Protein AF-A0A329SRP0-F1 (afdb_monomer_lite)

Organism: NCBI:txid29920

Secondary structure (DSSP, 8-state):
-HHHHTTPPSEEEEEEEEETTEEEEEEEEE--TTS--EEEEEE-TTSSS-EEEEEGGGGTT--EEEEEEEEPPPPP----PPPP-----------

pLDDT: mean 79.79, std 12.85, range [40.34, 93.19]

Foldseek 3Di:
DVVVVVPDDFAKKWWWFDDDPDIDIWIWGDPDDPDFIWTWHDAAPPDVVRTDIHGPCVVVVGPGTDDIGGDDDPDPDDPDDPDPDDDDPDPDDDD

Radius of gyration: 24.95 Å; chains: 1; bounding box: 60×29×82 Å

Sequence (95 aa):
MQKAIRGLPPGYYIVHAAEDVTEHCFTMINRGPSKPVMICDGWHERDDPPVILEPQTILGWLTKVYALYRVMLPLPKRPRRPKRKRSKKTKLSRN

Structure (mmCIF, N/CA/C/O backbone):
data_AF-A0A329SRP0-F1
#
_entry.id   AF-A0A329SRP0-F1
#
loop_
_atom_site.group_PDB
_atom_site.id
_atom_site.type_symbol
_atom_site.label_atom_id
_atom_site.label_alt_id
_atom_site.label_comp_id
_atom_site.label_asym_id
_atom_site.label_entity_id
_atom_site.label_seq_id
_atom_site.pdbx_PDB_ins_code
_atom_site.Cartn_x
_atom_site.Cartn_y
_atom_site.Cartn_z
_atom_site.occupancy
_atom_site.B_iso_or_equiv
_atom_site.auth_seq_id
_atom_site.auth_comp_id
_atom_site.auth_asym_id
_atom_site.auth_atom_id
_atom_site.pdbx_PDB_model_num
ATOM 1 N N . MET A 1 1 ? -2.965 4.437 -10.389 1.00 66.56 1 MET A N 1
ATOM 2 C CA . MET A 1 1 ? -2.965 4.412 -8.905 1.00 66.56 1 MET A CA 1
ATOM 3 C C . MET A 1 1 ? -3.778 5.526 -8.210 1.00 66.56 1 MET A C 1
ATOM 5 O O . MET A 1 1 ? -4.729 5.203 -7.510 1.00 66.56 1 MET A O 1
ATOM 9 N N . GLN A 1 2 ? -3.477 6.825 -8.388 1.00 64.62 2 GLN A N 1
ATOM 10 C CA . GLN A 1 2 ? -4.085 7.918 -7.586 1.00 64.62 2 GLN A CA 1
ATOM 11 C C . GLN A 1 2 ? -5.624 7.946 -7.544 1.00 64.62 2 GLN A C 1
ATOM 13 O O . GLN A 1 2 ? -6.198 8.236 -6.497 1.00 64.62 2 GLN A O 1
ATOM 18 N N . LYS A 1 3 ? -6.307 7.628 -8.653 1.00 67.69 3 LYS A N 1
ATOM 19 C CA . LYS A 1 3 ? -7.781 7.567 -8.693 1.00 67.69 3 LYS A CA 1
ATOM 20 C C . LYS A 1 3 ? -8.361 6.504 -7.752 1.00 67.69 3 LYS A C 1
ATOM 22 O O . LYS A 1 3 ? -9.387 6.766 -7.147 1.00 67.69 3 LYS A O 1
ATOM 27 N N . ALA A 1 4 ? -7.696 5.356 -7.595 1.00 69.88 4 ALA A N 1
ATOM 28 C CA . ALA A 1 4 ? -8.139 4.286 -6.695 1.00 69.88 4 ALA A CA 1
ATOM 29 C C . ALA A 1 4 ? -7.953 4.652 -5.211 1.00 69.88 4 ALA A C 1
ATOM 31 O O . ALA A 1 4 ? -8.650 4.129 -4.350 1.00 69.88 4 ALA A O 1
ATOM 32 N N . ILE A 1 5 ? -7.020 5.563 -4.913 1.00 72.69 5 ILE A N 1
ATOM 33 C CA . ILE A 1 5 ? -6.747 6.030 -3.549 1.00 72.69 5 ILE A CA 1
ATOM 34 C C . ILE A 1 5 ? -7.685 7.184 -3.159 1.00 72.69 5 ILE A C 1
ATOM 36 O O . ILE A 1 5 ? -8.089 7.301 -1.999 1.00 72.69 5 ILE A O 1
ATOM 40 N N . ARG A 1 6 ? -8.054 8.040 -4.125 1.00 71.25 6 ARG A N 1
ATOM 41 C CA . ARG A 1 6 ? -9.004 9.146 -3.935 1.00 71.25 6 ARG A CA 1
ATOM 42 C C . ARG A 1 6 ? -10.387 8.583 -3.595 1.00 71.25 6 ARG A C 1
ATOM 44 O O . ARG A 1 6 ? -11.102 8.114 -4.468 1.00 71.25 6 ARG A O 1
ATOM 51 N N . GLY A 1 7 ? -10.754 8.648 -2.318 1.00 78.94 7 GLY A N 1
ATOM 52 C CA . GLY A 1 7 ? -12.039 8.160 -1.802 1.00 78.94 7 GLY A CA 1
ATOM 53 C C . GLY A 1 7 ? -11.915 7.058 -0.751 1.00 78.94 7 GLY A C 1
ATOM 54 O O . GLY A 1 7 ? -12.900 6.747 -0.086 1.00 78.94 7 GLY A O 1
ATOM 55 N N . LEU A 1 8 ? -10.716 6.504 -0.536 1.00 86.81 8 LEU A N 1
ATOM 56 C CA . LEU A 1 8 ? -10.493 5.584 0.576 1.00 86.81 8 LEU A CA 1
ATOM 57 C C . LEU A 1 8 ? -10.630 6.323 1.917 1.00 86.81 8 LEU A C 1
ATOM 59 O O . LEU A 1 8 ? -10.128 7.446 2.054 1.00 86.81 8 LEU A O 1
ATOM 63 N N . PRO A 1 9 ? -11.248 5.703 2.940 1.00 89.81 9 PRO A N 1
ATOM 64 C CA . PRO A 1 9 ? -11.243 6.273 4.275 1.00 89.81 9 PRO A CA 1
ATOM 65 C C . PRO A 1 9 ? -9.809 6.318 4.831 1.00 89.81 9 PRO A C 1
ATOM 67 O O . PRO A 1 9 ? -8.969 5.493 4.450 1.00 89.81 9 PRO A O 1
ATOM 70 N N . PRO A 1 10 ? -9.511 7.229 5.771 1.00 91.06 10 PRO A N 1
ATOM 71 C CA . PRO A 1 10 ? -8.228 7.225 6.457 1.00 91.06 10 PRO A CA 1
ATOM 72 C C . PRO A 1 10 ? -7.929 5.867 7.111 1.00 91.06 10 PRO A C 1
ATOM 74 O O . PRO A 1 10 ? -8.821 5.196 7.654 1.00 91.06 10 PRO A O 1
ATOM 77 N N . GLY A 1 11 ? -6.667 5.452 7.053 1.00 91.75 11 GLY A N 1
ATOM 78 C CA . GLY A 1 11 ? -6.209 4.189 7.617 1.00 91.75 11 GLY A CA 1
ATOM 79 C C . GLY A 1 11 ? -4.969 3.620 6.939 1.00 91.75 11 GLY A C 1
ATOM 80 O O . GLY A 1 11 ? -4.352 4.256 6.083 1.00 91.75 11 GLY A O 1
ATOM 81 N N . TYR A 1 12 ? -4.644 2.398 7.346 1.00 91.62 12 TYR A N 1
ATOM 82 C CA . TYR A 1 12 ? -3.529 1.607 6.841 1.00 91.62 12 TYR A CA 1
ATOM 83 C C . TYR A 1 12 ? -4.046 0.573 5.848 1.00 91.62 12 TYR A C 1
ATOM 85 O O . TYR A 1 12 ? -5.104 -0.027 6.063 1.00 91.62 12 TYR A O 1
ATOM 93 N N . TYR A 1 13 ? -3.303 0.373 4.770 1.00 92.81 13 TYR A N 1
ATOM 94 C CA . TYR A 1 13 ? -3.672 -0.517 3.683 1.00 92.81 13 TYR A CA 1
ATOM 95 C C . TYR A 1 13 ? -2.479 -1.365 3.267 1.00 92.81 13 TYR A C 1
ATOM 97 O O . TYR A 1 13 ? -1.368 -0.852 3.193 1.00 92.81 13 TYR A O 1
ATOM 105 N N . ILE A 1 14 ? -2.725 -2.631 2.945 1.00 93.19 14 ILE A N 1
ATOM 106 C CA . ILE A 1 14 ? -1.796 -3.452 2.169 1.00 93.19 14 ILE A CA 1
ATOM 107 C C . ILE A 1 14 ? -2.236 -3.334 0.714 1.00 93.19 14 ILE A C 1
ATOM 109 O O . ILE A 1 14 ? -3.400 -3.598 0.390 1.00 93.19 14 ILE A O 1
ATOM 113 N N . VAL A 1 15 ? -1.326 -2.884 -0.140 1.00 92.25 15 VAL A N 1
ATOM 114 C CA . VAL A 1 15 ? -1.574 -2.676 -1.565 1.00 92.25 15 VAL A CA 1
ATOM 115 C C . VAL A 1 15 ? -0.881 -3.781 -2.337 1.00 92.25 15 VAL A C 1
ATOM 117 O O . VAL A 1 15 ? 0.313 -3.981 -2.156 1.00 92.25 15 VAL A O 1
ATOM 120 N N . HIS A 1 16 ? -1.625 -4.460 -3.205 1.00 92.50 16 HIS A N 1
ATOM 121 C CA . HIS A 1 16 ? -1.062 -5.339 -4.221 1.00 92.50 16 HIS A CA 1
ATOM 122 C C . HIS A 1 16 ? -1.203 -4.658 -5.583 1.00 92.50 16 HIS A C 1
ATOM 124 O O . HIS A 1 16 ? -2.319 -4.361 -6.030 1.00 92.50 16 HIS A O 1
ATOM 130 N N . ALA A 1 17 ? -0.073 -4.384 -6.223 1.00 91.06 17 ALA A N 1
ATOM 131 C CA . ALA A 1 17 ? 0.008 -3.706 -7.505 1.00 91.06 17 ALA A CA 1
ATOM 132 C C . ALA A 1 17 ? 1.014 -4.415 -8.415 1.00 91.06 17 ALA A C 1
ATOM 134 O O . ALA A 1 17 ? 1.893 -5.118 -7.933 1.00 91.06 17 ALA A O 1
ATOM 135 N N . ALA A 1 18 ? 0.889 -4.226 -9.724 1.00 86.31 18 ALA A N 1
ATOM 136 C CA . ALA A 1 18 ? 1.910 -4.681 -10.659 1.00 86.31 18 ALA A CA 1
ATOM 137 C C . ALA A 1 18 ? 1.974 -3.774 -11.884 1.00 86.31 18 ALA A C 1
ATOM 139 O O . ALA A 1 18 ? 1.019 -3.059 -12.214 1.00 86.31 18 ALA A O 1
ATOM 140 N N . GLU A 1 19 ? 3.090 -3.882 -12.585 1.00 86.25 19 GLU A N 1
ATOM 141 C CA . GLU A 1 19 ? 3.259 -3.409 -13.949 1.00 86.25 19 GLU A CA 1
ATOM 142 C C . GLU A 1 19 ? 3.929 -4.522 -14.762 1.00 86.25 19 GLU A C 1
ATOM 144 O O . GLU A 1 19 ? 4.90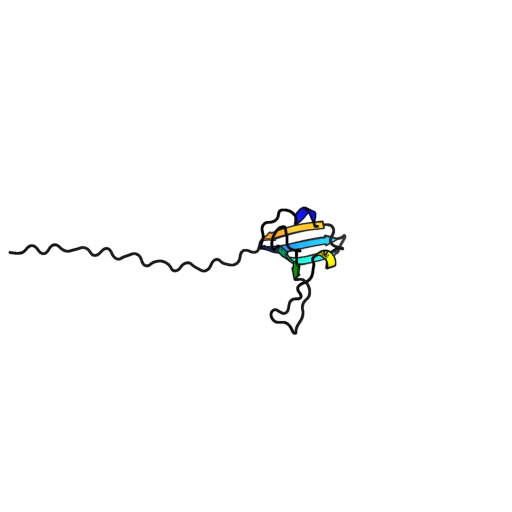6 -5.122 -14.318 1.00 86.25 19 GLU A O 1
ATOM 149 N N . ASP A 1 20 ? 3.352 -4.843 -15.922 1.00 84.38 20 ASP A N 1
ATOM 150 C CA . ASP A 1 20 ? 3.746 -5.969 -16.774 1.00 84.38 20 ASP A CA 1
ATOM 151 C C . ASP A 1 20 ? 3.905 -7.300 -16.016 1.00 84.38 20 ASP A C 1
ATOM 153 O O . ASP A 1 20 ? 2.904 -7.887 -15.603 1.00 84.38 20 ASP A O 1
ATOM 157 N N . VAL A 1 21 ? 5.143 -7.781 -15.852 1.00 82.94 21 VAL A N 1
ATOM 158 C CA . VAL A 1 21 ? 5.493 -9.044 -15.174 1.00 82.94 21 VAL A CA 1
ATOM 159 C C . VAL A 1 21 ? 6.008 -8.844 -13.743 1.00 82.94 21 VAL A C 1
ATOM 161 O O . VAL A 1 21 ? 6.409 -9.812 -13.100 1.00 82.94 21 VAL A O 1
ATOM 164 N N . THR A 1 22 ? 6.009 -7.608 -13.238 1.00 86.06 22 THR A N 1
ATOM 165 C CA . THR A 1 22 ? 6.564 -7.260 -11.924 1.00 86.06 22 THR A CA 1
ATOM 166 C C . THR A 1 22 ? 5.447 -6.953 -10.937 1.00 86.06 22 THR A C 1
ATOM 168 O O . THR A 1 22 ? 4.862 -5.868 -10.968 1.00 86.06 22 THR A O 1
ATOM 171 N N . GLU A 1 23 ? 5.172 -7.899 -10.040 1.00 89.44 23 GLU A N 1
ATOM 172 C CA . GLU A 1 23 ? 4.274 -7.714 -8.897 1.00 89.44 23 GLU A CA 1
ATOM 173 C C . GLU A 1 23 ? 5.002 -7.062 -7.720 1.00 89.44 23 GLU A C 1
ATOM 175 O O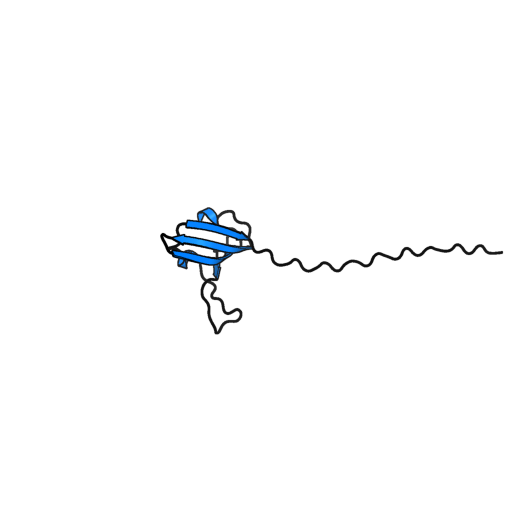 . GLU A 1 23 ? 6.174 -7.334 -7.461 1.00 89.44 23 GLU A O 1
ATOM 180 N N . HIS A 1 24 ? 4.288 -6.207 -6.989 1.00 90.62 24 HIS A N 1
ATOM 181 C CA . HIS A 1 24 ? 4.812 -5.523 -5.817 1.00 90.62 24 HIS A CA 1
ATOM 182 C C . HIS A 1 24 ? 3.745 -5.337 -4.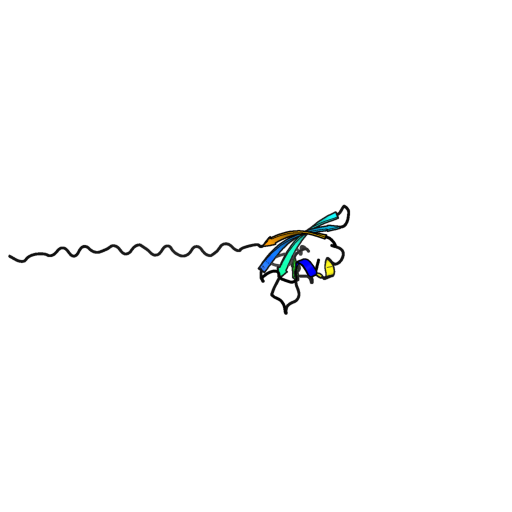740 1.00 90.62 24 HIS A C 1
ATOM 184 O O . HIS A 1 24 ? 2.592 -4.983 -5.019 1.00 90.62 24 HIS A O 1
ATOM 190 N N . CYS A 1 25 ? 4.138 -5.563 -3.489 1.00 90.81 25 CYS A N 1
ATOM 191 C CA . CYS A 1 25 ? 3.273 -5.410 -2.326 1.00 90.81 25 CYS A CA 1
ATOM 192 C C . CYS A 1 25 ? 3.915 -4.478 -1.307 1.00 90.81 25 CYS A C 1
ATOM 194 O O . CYS A 1 25 ? 5.030 -4.721 -0.865 1.00 90.81 25 CYS A O 1
ATOM 196 N N . PHE A 1 26 ? 3.177 -3.457 -0.882 1.00 90.69 26 PHE A N 1
ATOM 197 C CA . PHE A 1 26 ? 3.668 -2.461 0.070 1.00 90.69 26 PHE A CA 1
ATOM 198 C C . PHE A 1 26 ? 2.546 -1.974 0.982 1.00 90.69 26 PHE A C 1
ATOM 200 O O . PHE A 1 26 ? 1.351 -2.148 0.711 1.00 90.69 26 PHE A O 1
ATOM 207 N N . THR A 1 27 ? 2.935 -1.337 2.084 1.00 92.12 27 THR A N 1
ATOM 208 C CA . THR A 1 27 ? 1.981 -0.726 3.008 1.00 92.12 27 THR A CA 1
ATOM 209 C C . THR A 1 27 ? 1.740 0.728 2.620 1.00 92.12 27 THR A C 1
ATOM 211 O O . THR A 1 27 ? 2.668 1.476 2.335 1.00 92.12 27 THR A O 1
ATOM 214 N N . MET A 1 28 ? 0.483 1.157 2.629 1.00 92.06 28 MET A N 1
ATOM 215 C CA . MET A 1 28 ? 0.064 2.522 2.331 1.00 92.06 28 MET A CA 1
ATOM 216 C C . MET A 1 28 ? -0.682 3.122 3.523 1.00 92.06 28 MET A C 1
ATOM 218 O O . MET A 1 28 ? -1.565 2.498 4.113 1.00 92.06 28 MET A O 1
ATOM 222 N N . ILE A 1 29 ? -0.368 4.374 3.840 1.00 91.88 29 ILE A N 1
ATOM 223 C CA . ILE A 1 29 ? -0.989 5.157 4.903 1.00 91.88 29 ILE A CA 1
ATOM 22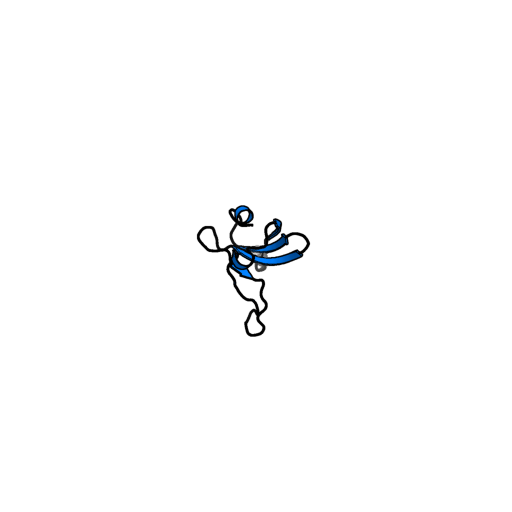4 C C . ILE A 1 29 ? -1.771 6.308 4.275 1.00 91.88 29 ILE A C 1
ATOM 226 O O . ILE A 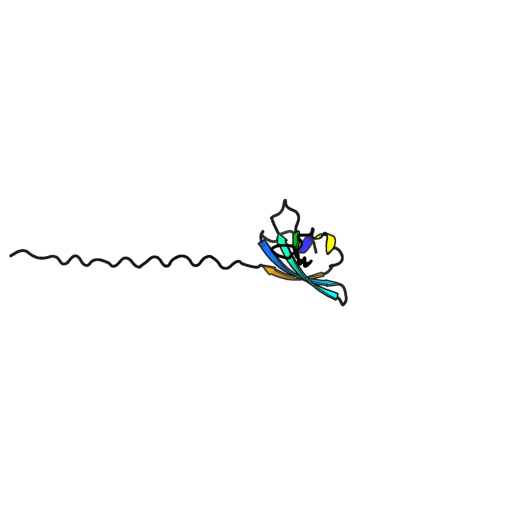1 29 ? -1.205 7.272 3.754 1.00 91.88 29 ILE A O 1
ATOM 230 N N . ASN A 1 30 ? -3.095 6.233 4.381 1.00 90.94 30 ASN A N 1
ATOM 231 C CA . ASN A 1 30 ? -3.989 7.322 4.015 1.00 90.94 30 ASN A CA 1
ATOM 232 C C . ASN A 1 30 ? -4.349 8.130 5.268 1.00 90.94 30 ASN A C 1
ATOM 234 O O . ASN A 1 30 ? -5.051 7.645 6.156 1.00 90.94 30 ASN A O 1
ATOM 238 N N . ARG A 1 31 ? -3.886 9.381 5.333 1.00 89.25 31 ARG A N 1
ATOM 239 C CA . ARG A 1 31 ? -4.135 10.301 6.458 1.00 89.25 31 ARG A CA 1
ATOM 240 C C . ARG A 1 31 ? -5.335 11.232 6.228 1.00 89.25 31 ARG A C 1
ATOM 242 O O . ARG A 1 31 ? -5.571 12.125 7.037 1.00 89.25 31 ARG A O 1
ATOM 249 N N . GLY A 1 32 ? -6.097 11.022 5.155 1.00 85.25 32 GLY A N 1
ATOM 250 C CA . GLY A 1 32 ? -7.259 11.827 4.782 1.00 85.25 32 GLY A CA 1
ATOM 251 C C . GLY A 1 32 ? -7.018 12.746 3.579 1.00 85.25 32 GLY A C 1
ATOM 252 O O . GLY A 1 32 ? -5.899 12.851 3.083 1.00 85.25 32 GLY A O 1
ATOM 253 N N . PRO A 1 33 ? -8.074 13.429 3.101 1.00 81.00 33 PRO A N 1
ATOM 254 C CA . PRO A 1 33 ? -8.108 14.063 1.779 1.00 81.00 33 PRO A CA 1
ATOM 255 C C . PRO A 1 33 ? -7.125 15.228 1.601 1.00 81.00 33 PRO A C 1
ATOM 257 O O . PRO A 1 33 ? -6.741 15.536 0.478 1.00 81.00 33 PRO A O 1
ATOM 260 N N . SER A 1 34 ? -6.709 15.873 2.693 1.00 83.25 34 SER A N 1
ATOM 261 C CA . SER A 1 34 ? -5.813 17.040 2.670 1.00 83.25 34 SER A CA 1
ATOM 262 C C . SER A 1 34 ? -4.354 16.695 2.973 1.00 83.25 34 SER A C 1
ATOM 264 O O . SER A 1 34 ? -3.532 17.596 3.132 1.00 83.25 34 SER A O 1
ATOM 266 N N . LYS A 1 35 ? -4.024 15.409 3.136 1.00 85.88 35 LYS A N 1
ATOM 267 C CA . LYS A 1 35 ? -2.674 14.952 3.477 1.00 85.88 35 LYS A CA 1
ATOM 268 C C . LYS A 1 35 ? -2.126 14.066 2.358 1.00 85.88 35 LYS A C 1
ATOM 270 O O . LYS A 1 35 ? -2.892 13.307 1.766 1.00 85.88 35 LYS A O 1
ATOM 275 N N . PRO A 1 36 ? -0.815 14.139 2.069 1.00 86.19 36 PRO A N 1
ATOM 276 C CA . PRO A 1 36 ? -0.208 13.236 1.109 1.00 86.19 36 PRO A CA 1
ATOM 277 C C . PRO A 1 36 ? -0.324 11.793 1.601 1.00 86.19 36 PRO A C 1
ATOM 279 O O . PRO A 1 36 ? -0.273 11.510 2.803 1.00 86.19 36 PRO A O 1
ATOM 282 N N . VAL A 1 37 ? -0.485 10.890 0.642 1.00 88.31 37 VAL A N 1
ATOM 283 C CA . VAL A 1 37 ? -0.446 9.453 0.882 1.00 88.31 37 VAL A CA 1
ATOM 284 C C . VAL A 1 37 ? 1.010 9.053 1.055 1.00 88.31 37 VAL A C 1
ATOM 286 O O . VAL A 1 37 ? 1.844 9.348 0.196 1.00 88.31 37 VAL A O 1
ATOM 289 N N . MET A 1 38 ? 1.288 8.384 2.168 1.00 91.81 38 MET A N 1
ATOM 290 C CA . MET A 1 38 ? 2.612 7.855 2.473 1.00 91.81 38 MET A CA 1
ATOM 291 C C . MET A 1 38 ? 2.617 6.349 2.245 1.00 91.81 38 MET A C 1
ATOM 293 O O . MET A 1 38 ? 1.584 5.695 2.401 1.00 91.81 38 MET A O 1
ATOM 297 N N . ILE A 1 39 ? 3.770 5.804 1.899 1.00 91.88 39 ILE A N 1
ATOM 298 C CA . ILE A 1 39 ? 4.004 4.377 1.731 1.00 91.88 39 ILE A CA 1
ATOM 299 C C . ILE A 1 39 ? 5.144 3.925 2.639 1.00 91.88 39 ILE A C 1
ATOM 301 O O . ILE A 1 39 ? 5.977 4.723 3.066 1.00 91.88 39 ILE A O 1
ATOM 305 N N . CYS A 1 40 ? 5.130 2.638 2.934 1.00 90.06 40 CYS A N 1
ATOM 306 C CA . CYS A 1 40 ? 6.116 1.915 3.706 1.00 90.06 40 CYS A CA 1
ATOM 307 C C . CYS A 1 40 ? 6.491 0.693 2.871 1.00 90.06 40 CYS A C 1
ATOM 309 O O . CYS A 1 40 ? 5.683 -0.233 2.741 1.00 90.06 40 CYS A O 1
ATOM 311 N N . ASP A 1 41 ? 7.671 0.754 2.269 1.00 87.12 41 ASP A N 1
ATOM 312 C CA . ASP A 1 41 ? 8.146 -0.225 1.290 1.00 87.12 41 ASP A CA 1
ATOM 313 C C . ASP A 1 41 ? 9.628 -0.556 1.509 1.00 87.12 41 ASP A C 1
ATOM 315 O O . ASP A 1 41 ? 10.018 -1.718 1.574 1.00 87.12 41 ASP A O 1
ATOM 319 N N . GLY A 1 42 ? 10.444 0.477 1.736 1.00 83.12 42 GLY A N 1
ATOM 320 C CA . GLY A 1 42 ? 11.854 0.320 2.073 1.00 83.12 42 GLY A CA 1
ATOM 321 C C . GLY A 1 42 ? 12.079 -0.210 3.491 1.00 83.12 42 GLY A C 1
ATOM 322 O O . GLY A 1 42 ? 11.490 0.283 4.457 1.00 83.12 42 GLY A O 1
ATOM 323 N N . TRP A 1 43 ? 12.989 -1.177 3.611 1.00 83.31 43 TRP A N 1
ATOM 324 C CA . TRP A 1 43 ? 13.555 -1.631 4.881 1.00 83.31 43 TRP A CA 1
ATOM 325 C C . TRP A 1 43 ? 14.776 -0.785 5.256 1.00 83.31 43 TRP A C 1
ATOM 327 O O . TRP A 1 43 ? 15.661 -0.579 4.424 1.00 83.31 43 TRP A O 1
ATOM 337 N N . HIS A 1 44 ? 14.857 -0.343 6.511 1.00 83.00 44 HIS A N 1
ATOM 338 C CA . HIS A 1 44 ? 16.027 0.364 7.035 1.00 83.00 44 HIS A CA 1
ATOM 339 C C . HIS A 1 44 ? 16.425 -0.196 8.396 1.00 83.00 44 HIS A C 1
ATOM 341 O O . HIS A 1 44 ? 15.796 0.082 9.410 1.00 83.00 44 HIS A O 1
ATOM 347 N N . GLU A 1 45 ? 17.499 -0.984 8.418 1.00 84.62 45 GLU A N 1
ATOM 348 C CA . GLU A 1 45 ? 17.937 -1.762 9.586 1.00 84.62 45 GLU A CA 1
ATOM 349 C C . GLU A 1 45 ? 18.216 -0.916 10.840 1.00 84.62 45 GLU A C 1
ATOM 351 O O . GLU A 1 45 ? 18.170 -1.427 11.955 1.00 84.62 45 GLU A O 1
ATOM 356 N N . ARG A 1 46 ? 18.505 0.380 10.674 1.00 87.50 46 ARG A N 1
ATOM 357 C CA . ARG A 1 46 ? 18.877 1.275 11.778 1.00 87.50 46 ARG A CA 1
ATOM 358 C C . ARG A 1 46 ? 17.694 1.991 12.433 1.00 87.50 46 ARG A C 1
ATOM 360 O O . ARG A 1 46 ? 17.908 2.647 13.451 1.00 87.50 46 ARG A O 1
ATOM 367 N N . ASP A 1 47 ? 16.491 1.881 11.873 1.00 84.94 47 ASP A N 1
ATOM 368 C CA . ASP A 1 47 ? 15.306 2.580 12.378 1.00 84.94 47 ASP A CA 1
ATOM 369 C C . ASP A 1 47 ? 14.449 1.660 13.262 1.00 84.94 47 ASP A C 1
ATOM 371 O O . ASP A 1 47 ? 14.480 0.437 13.129 1.00 84.94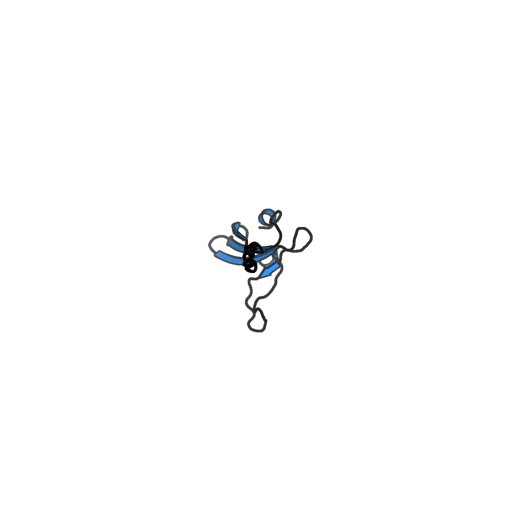 47 ASP A O 1
ATOM 375 N N . ASP A 1 48 ? 13.649 2.253 14.154 1.00 82.19 48 ASP A N 1
ATOM 376 C CA . ASP A 1 48 ? 12.631 1.545 14.941 1.00 82.19 48 ASP A CA 1
ATOM 377 C C . ASP A 1 48 ? 11.259 2.241 14.792 1.00 82.19 48 ASP A C 1
ATOM 379 O O . ASP A 1 48 ? 11.067 3.341 15.327 1.00 82.19 48 ASP A O 1
ATOM 383 N N . PRO A 1 49 ? 10.291 1.655 14.057 1.00 79.25 49 PRO A N 1
ATOM 384 C CA . PRO A 1 49 ? 10.397 0.401 13.307 1.00 79.25 49 PRO A CA 1
ATOM 385 C C . PRO A 1 49 ? 11.319 0.542 12.076 1.00 79.25 49 PRO A C 1
ATOM 387 O O . PRO A 1 49 ? 11.428 1.644 11.539 1.00 79.25 49 PRO A O 1
ATOM 390 N N . PRO A 1 50 ? 11.923 -0.556 11.581 1.00 85.00 50 PRO A N 1
ATOM 391 C CA . PRO A 1 50 ? 12.927 -0.555 10.504 1.00 85.00 50 PRO A CA 1
ATOM 392 C C . PRO A 1 50 ? 12.322 -0.336 9.106 1.00 85.00 50 PRO A C 1
ATOM 394 O O . PRO A 1 50 ? 12.495 -1.136 8.185 1.00 85.00 50 PRO A O 1
ATOM 397 N N . VAL A 1 51 ? 11.542 0.731 8.948 1.00 85.88 51 VAL A N 1
ATOM 398 C CA . VAL A 1 51 ? 10.716 1.002 7.771 1.00 85.88 51 VAL A CA 1
ATOM 399 C C . VAL A 1 51 ? 10.844 2.463 7.366 1.00 85.88 51 VAL A C 1
ATOM 401 O O . VAL A 1 51 ? 10.617 3.363 8.173 1.00 85.88 51 VAL A O 1
ATOM 404 N N . ILE A 1 52 ? 11.110 2.702 6.083 1.00 86.25 52 ILE A N 1
ATOM 405 C CA . ILE A 1 52 ? 11.187 4.053 5.523 1.00 86.25 52 ILE A CA 1
ATOM 406 C C . ILE A 1 52 ? 9.789 4.521 5.114 1.00 86.25 52 ILE A C 1
ATOM 408 O O . ILE A 1 52 ? 9.040 3.816 4.434 1.00 86.25 52 ILE A O 1
ATOM 412 N N . LEU A 1 53 ? 9.435 5.734 5.540 1.00 88.44 53 LEU A N 1
ATOM 413 C CA . LEU A 1 53 ? 8.210 6.423 5.144 1.00 88.44 53 LEU A CA 1
ATOM 414 C C . LEU A 1 53 ? 8.469 7.311 3.937 1.00 88.44 53 LEU A C 1
ATOM 416 O O . LEU A 1 53 ? 9.124 8.345 4.049 1.00 88.44 53 LEU A O 1
ATOM 420 N N . GLU A 1 54 ? 7.865 6.959 2.812 1.00 90.00 54 GLU A N 1
ATOM 421 C CA . GLU A 1 54 ? 8.097 7.652 1.552 1.00 90.00 54 GLU A CA 1
ATOM 422 C C . GLU A 1 54 ? 6.800 8.187 0.937 1.00 90.00 54 GLU A C 1
ATOM 424 O O . GLU A 1 54 ? 5.711 7.666 1.195 1.00 90.00 54 GLU A O 1
ATOM 429 N N . PRO A 1 55 ? 6.860 9.255 0.128 1.00 87.69 55 PRO A N 1
ATOM 430 C CA . PRO A 1 55 ? 5.717 9.674 -0.667 1.00 87.69 55 PRO A CA 1
ATOM 431 C C . PRO A 1 55 ? 5.336 8.602 -1.697 1.00 87.69 55 PRO A C 1
ATOM 433 O O . PRO A 1 55 ? 6.195 8.006 -2.344 1.00 87.69 55 PRO A O 1
ATOM 436 N N . GLN A 1 56 ? 4.035 8.435 -1.951 1.00 83.19 56 GLN A N 1
ATOM 437 C CA . GLN A 1 56 ? 3.518 7.495 -2.962 1.00 83.19 56 GLN A CA 1
ATOM 438 C C . GLN A 1 56 ? 4.087 7.714 -4.381 1.00 83.19 56 GLN A C 1
ATOM 440 O O . GLN A 1 56 ? 4.009 6.814 -5.213 1.00 83.19 56 GLN A O 1
ATOM 445 N N . THR A 1 57 ? 4.661 8.885 -4.678 1.00 82.81 57 THR A N 1
ATOM 446 C CA . THR A 1 57 ? 5.277 9.199 -5.978 1.00 82.81 57 THR A CA 1
ATOM 447 C C . THR A 1 57 ? 6.484 8.327 -6.317 1.00 82.81 57 THR A C 1
ATOM 449 O O . THR A 1 57 ? 6.773 8.175 -7.499 1.00 82.81 57 THR A O 1
ATOM 452 N N . ILE A 1 58 ? 7.165 7.740 -5.325 1.00 80.69 58 ILE A N 1
ATOM 453 C CA . ILE A 1 58 ? 8.317 6.849 -5.554 1.00 80.69 58 ILE A CA 1
ATOM 454 C C . ILE A 1 58 ? 7.886 5.560 -6.266 1.00 80.69 58 ILE A C 1
ATOM 456 O O . ILE A 1 58 ? 8.569 5.080 -7.165 1.00 80.69 58 ILE A O 1
ATOM 460 N N . LEU A 1 59 ? 6.677 5.076 -5.975 1.00 81.62 59 LEU A N 1
ATOM 461 C CA . LEU A 1 59 ? 6.047 3.963 -6.689 1.00 81.62 59 LEU A CA 1
ATOM 462 C C . LEU A 1 59 ? 5.231 4.439 -7.901 1.00 81.62 59 LEU A C 1
ATOM 464 O O . LEU A 1 59 ? 4.202 3.858 -8.243 1.00 81.62 59 LEU A O 1
ATOM 468 N N . GLY A 1 60 ? 5.667 5.526 -8.547 1.00 78.19 60 GLY A N 1
ATOM 469 C CA . GLY A 1 60 ? 5.002 6.111 -9.714 1.00 78.19 60 GLY A CA 1
ATOM 470 C C . GLY A 1 60 ? 4.960 5.196 -10.941 1.00 78.19 60 GLY A C 1
ATOM 471 O O . GLY A 1 60 ? 4.099 5.390 -11.795 1.00 78.19 60 GLY A O 1
ATOM 472 N N . TRP A 1 61 ? 5.839 4.193 -10.990 1.00 78.44 61 TRP A N 1
ATOM 473 C CA . TRP A 1 61 ? 5.851 3.147 -12.011 1.00 78.44 61 TRP A CA 1
ATOM 474 C C . TRP A 1 61 ? 4.663 2.177 -11.872 1.00 78.44 61 TRP A C 1
ATOM 476 O O . TRP A 1 61 ? 4.154 1.673 -12.857 1.00 78.44 61 TRP A O 1
ATOM 486 N N . LEU A 1 62 ? 4.088 1.981 -10.680 1.00 80.56 62 LEU A N 1
ATOM 487 C CA . LEU A 1 62 ? 2.948 1.069 -10.520 1.00 80.56 62 LEU A CA 1
ATOM 488 C C . LEU A 1 62 ? 1.663 1.634 -11.151 1.00 80.56 62 LEU A C 1
ATOM 490 O O . LEU A 1 62 ? 0.948 2.470 -10.578 1.00 80.56 62 LEU A O 1
ATOM 494 N N . THR A 1 63 ? 1.319 1.130 -12.335 1.00 79.88 63 THR A N 1
ATOM 495 C CA . THR A 1 63 ? 0.152 1.585 -13.098 1.00 79.88 63 THR A CA 1
ATOM 496 C C . THR A 1 63 ? -1.148 0.910 -12.661 1.00 79.88 63 THR A C 1
ATOM 498 O O . THR A 1 63 ? -2.179 1.596 -12.542 1.00 79.88 63 THR A O 1
ATOM 501 N N . LYS A 1 64 ? -1.114 -0.392 -12.340 1.00 85.88 64 LYS A N 1
ATOM 502 C CA . LYS A 1 64 ? -2.293 -1.191 -11.963 1.00 85.88 64 LYS A CA 1
ATOM 503 C C . LYS A 1 64 ? -2.270 -1.599 -10.491 1.00 85.88 64 LYS A C 1
ATOM 505 O O . LYS A 1 64 ? -1.289 -2.129 -9.987 1.00 85.88 64 LYS A O 1
ATOM 510 N N . VAL A 1 65 ? -3.397 -1.385 -9.813 1.00 88.38 65 VAL A N 1
ATOM 511 C CA . VAL A 1 65 ? -3.651 -1.881 -8.452 1.00 88.38 65 VAL A CA 1
ATOM 512 C C . VAL A 1 65 ? -4.647 -3.027 -8.561 1.00 88.38 65 VAL A C 1
ATOM 514 O O . VAL A 1 65 ? -5.758 -2.809 -9.039 1.00 88.38 65 VAL A O 1
ATOM 517 N N . TYR A 1 66 ? -4.258 -4.222 -8.123 1.00 89.44 66 TYR A N 1
ATOM 518 C CA . TYR A 1 66 ? -5.119 -5.407 -8.146 1.00 89.44 66 TYR A CA 1
ATOM 519 C C . TYR A 1 66 ? -5.969 -5.517 -6.891 1.00 89.44 66 TYR A C 1
ATOM 521 O O . TYR A 1 66 ? -7.151 -5.845 -6.972 1.00 89.44 66 TYR A O 1
ATOM 529 N N . ALA A 1 67 ? -5.381 -5.233 -5.728 1.00 90.44 67 ALA A N 1
ATOM 530 C CA . ALA A 1 67 ? -6.087 -5.338 -4.462 1.00 90.44 67 ALA A CA 1
ATOM 531 C C . ALA A 1 67 ? -5.638 -4.282 -3.449 1.00 90.44 67 ALA A C 1
ATOM 533 O O . ALA A 1 67 ? -4.484 -3.853 -3.414 1.00 90.44 67 ALA A O 1
ATOM 534 N N . LEU A 1 68 ? -6.589 -3.888 -2.604 1.00 92.56 68 LEU A N 1
ATOM 535 C CA . LEU A 1 68 ? -6.405 -2.963 -1.493 1.00 92.56 68 LEU A CA 1
ATOM 536 C C . LEU A 1 68 ? -7.077 -3.549 -0.255 1.00 92.56 68 LEU A C 1
ATOM 538 O O . LEU A 1 68 ? -8.304 -3.592 -0.167 1.00 92.56 68 LEU A O 1
ATOM 542 N N . TYR A 1 69 ? -6.273 -3.965 0.718 1.00 92.62 69 TYR A N 1
ATOM 543 C CA . TYR A 1 69 ? -6.764 -4.538 1.966 1.00 92.62 69 TYR A CA 1
ATOM 544 C C . TYR A 1 69 ? -6.614 -3.527 3.090 1.00 92.62 69 TYR A C 1
ATOM 546 O O . TYR A 1 69 ? -5.501 -3.128 3.425 1.00 92.62 69 TYR A O 1
ATOM 554 N N . ARG A 1 70 ? -7.726 -3.106 3.698 1.00 92.88 70 ARG A N 1
ATOM 555 C CA . ARG A 1 70 ? -7.681 -2.217 4.862 1.00 92.88 70 ARG A CA 1
ATOM 556 C C . ARG A 1 70 ? -7.255 -3.002 6.099 1.00 92.88 70 ARG A C 1
ATOM 558 O O . ARG A 1 70 ? -7.939 -3.940 6.502 1.00 92.88 70 ARG A O 1
ATOM 565 N N . VAL A 1 71 ? -6.179 -2.566 6.744 1.00 90.50 71 VAL A N 1
ATOM 566 C CA . VAL A 1 71 ? -5.712 -3.140 8.006 1.00 90.50 71 VAL A CA 1
ATOM 567 C C . VAL A 1 71 ? -6.508 -2.513 9.149 1.00 90.50 71 VAL A C 1
ATOM 569 O O . VAL A 1 71 ? -6.423 -1.309 9.402 1.00 90.50 71 VAL A O 1
ATOM 572 N N . MET A 1 72 ? -7.307 -3.325 9.843 1.00 84.00 72 MET A N 1
ATOM 573 C CA . MET A 1 72 ? -7.911 -2.933 11.116 1.00 84.00 72 MET A CA 1
ATOM 574 C C . MET A 1 72 ? -7.004 -3.377 12.255 1.00 84.00 72 MET A C 1
ATOM 576 O O . MET A 1 72 ? -6.734 -4.567 12.410 1.00 84.00 72 MET A O 1
ATOM 580 N N . LEU A 1 73 ? -6.564 -2.426 13.079 1.00 73.75 73 LEU A N 1
ATOM 581 C CA . LEU A 1 73 ? -5.897 -2.767 14.328 1.00 73.75 73 LEU A CA 1
ATOM 582 C C . LEU A 1 73 ? -6.886 -3.508 15.240 1.00 73.75 73 LEU A C 1
ATOM 584 O O . LEU A 1 73 ? -8.062 -3.124 15.295 1.00 73.75 73 LEU A O 1
ATOM 588 N N . PRO A 1 74 ? -6.442 -4.549 15.963 1.00 70.94 74 PRO A N 1
ATOM 589 C CA . PRO A 1 74 ? -7.299 -5.233 16.913 1.00 70.94 74 PRO A CA 1
ATOM 590 C C . PRO A 1 74 ? -7.844 -4.219 17.919 1.00 70.94 74 PRO A C 1
ATOM 592 O O . PRO A 1 74 ? -7.092 -3.522 18.601 1.00 70.94 74 PRO A O 1
ATOM 595 N N . LEU A 1 75 ? -9.174 -4.125 17.996 1.00 66.62 75 LEU A N 1
ATOM 596 C CA . LEU A 1 75 ? -9.834 -3.292 18.992 1.00 66.62 75 LEU A CA 1
ATOM 597 C C . LEU A 1 75 ? -9.377 -3.757 20.381 1.00 66.62 75 LEU A C 1
ATOM 599 O O . LEU A 1 75 ? -9.419 -4.966 20.651 1.00 66.62 75 LEU A O 1
ATOM 603 N N . PRO A 1 76 ? -8.975 -2.842 21.282 1.00 69.31 76 PRO A N 1
ATOM 604 C CA . PRO A 1 76 ? -8.650 -3.223 22.645 1.00 69.31 76 PRO A CA 1
ATOM 605 C C . PRO A 1 76 ? -9.843 -3.978 23.231 1.00 69.31 76 PRO A C 1
ATOM 607 O O . PRO A 1 76 ? -10.985 -3.504 23.180 1.00 69.31 76 PRO A O 1
ATOM 610 N N . LYS A 1 77 ? -9.591 -5.193 23.739 1.00 71.31 77 LYS A N 1
ATOM 611 C CA . LYS A 1 77 ? -10.626 -6.033 24.348 1.00 71.31 77 LYS A CA 1
ATOM 612 C C . LYS A 1 77 ? -11.283 -5.213 25.455 1.00 71.31 77 LYS A C 1
ATOM 614 O O . LYS A 1 77 ? -10.658 -4.944 26.478 1.00 71.31 77 LYS A O 1
ATOM 619 N N . ARG A 1 78 ? -12.536 -4.792 25.247 1.00 69.88 78 ARG A N 1
ATOM 620 C CA . ARG A 1 78 ? -13.283 -4.067 26.280 1.00 69.88 78 ARG A CA 1
ATOM 621 C C . ARG A 1 78 ? -13.302 -4.942 27.536 1.00 69.88 78 ARG A C 1
ATOM 623 O O . ARG A 1 78 ? -13.671 -6.116 27.424 1.00 69.88 78 ARG A O 1
ATOM 630 N N . PRO A 1 79 ? -12.928 -4.416 28.715 1.00 71.31 79 PRO A N 1
ATOM 631 C CA . PRO A 1 79 ? -13.018 -5.186 29.944 1.00 71.31 79 PRO A CA 1
ATOM 632 C C . PRO A 1 79 ? -14.464 -5.658 30.110 1.00 71.31 79 PRO A C 1
ATOM 634 O O . PRO A 1 79 ? -15.405 -4.858 30.070 1.00 71.31 79 PRO A O 1
ATOM 637 N N . ARG A 1 80 ? -14.656 -6.978 30.238 1.00 70.38 80 ARG A N 1
ATOM 638 C CA . ARG A 1 80 ? -15.969 -7.561 30.534 1.00 70.38 80 ARG A CA 1
ATOM 639 C C . ARG A 1 80 ? -16.424 -6.969 31.865 1.00 70.38 80 ARG A C 1
ATOM 641 O O . ARG A 1 80 ? -15.884 -7.327 32.907 1.00 70.38 80 ARG A O 1
ATOM 648 N N . ARG A 1 81 ? -17.397 -6.050 31.837 1.00 72.69 81 ARG A N 1
ATOM 649 C CA . ARG A 1 81 ? -18.010 -5.534 33.067 1.00 72.69 81 ARG A CA 1
ATOM 650 C C . ARG A 1 81 ? -18.517 -6.735 33.876 1.00 72.69 81 ARG A C 1
ATOM 652 O O . ARG A 1 81 ? -19.280 -7.534 33.323 1.00 72.69 81 ARG A O 1
ATOM 659 N N . PRO A 1 82 ? -18.114 -6.895 35.147 1.00 69.19 82 PRO A N 1
ATOM 660 C CA . PRO A 1 82 ? -18.625 -7.980 35.966 1.00 69.19 82 PRO A CA 1
ATOM 661 C C . PRO A 1 82 ? -20.145 -7.834 36.085 1.00 69.19 82 PRO A C 1
ATOM 663 O O . PRO A 1 82 ? -20.659 -6.751 36.378 1.00 69.19 82 PRO A O 1
ATOM 666 N N . LYS A 1 83 ? -20.882 -8.923 35.828 1.00 71.75 83 LYS A N 1
ATOM 667 C CA . LYS A 1 83 ? -22.330 -8.965 36.066 1.00 71.75 83 LYS A CA 1
ATOM 668 C C . LYS A 1 83 ? -22.558 -8.647 37.546 1.00 71.75 83 LYS A C 1
ATOM 670 O O . LYS A 1 83 ? -22.096 -9.394 38.408 1.00 71.75 83 LYS A O 1
ATOM 675 N N . ARG A 1 84 ? -23.250 -7.540 37.847 1.00 69.31 84 ARG A N 1
ATOM 676 C CA . ARG A 1 84 ? -23.663 -7.194 39.217 1.00 69.31 84 ARG A CA 1
ATOM 677 C C . ARG A 1 84 ? -24.396 -8.398 39.817 1.00 69.31 84 ARG A C 1
ATOM 679 O O . ARG A 1 84 ? -25.449 -8.785 39.312 1.00 69.31 84 ARG A O 1
ATOM 686 N N . LYS A 1 85 ? -23.855 -8.987 40.890 1.00 62.84 85 LYS A N 1
ATOM 687 C CA . LYS A 1 85 ? -24.591 -9.963 41.701 1.00 62.84 85 LYS A CA 1
ATOM 688 C C . LYS A 1 85 ? -25.806 -9.242 42.283 1.00 62.84 85 LYS A C 1
ATOM 690 O O . LYS A 1 85 ? -25.663 -8.292 43.047 1.00 62.84 85 LYS A O 1
ATOM 695 N N . ARG A 1 86 ? -27.003 -9.666 41.878 1.00 57.94 86 ARG A N 1
ATOM 696 C CA . ARG A 1 86 ? -28.271 -9.189 42.433 1.00 57.94 86 ARG A CA 1
ATOM 697 C C . ARG A 1 86 ? -28.347 -9.727 43.864 1.00 57.94 86 ARG A C 1
ATOM 699 O O . ARG A 1 86 ? -28.555 -10.922 44.053 1.00 57.94 86 ARG A O 1
ATOM 706 N N . SER A 1 87 ? -28.106 -8.882 44.862 1.00 60.00 87 SER A N 1
ATOM 707 C CA . SER A 1 87 ? -28.306 -9.254 46.261 1.00 60.00 87 SER A CA 1
ATOM 708 C C . SER A 1 87 ? -29.798 -9.516 46.478 1.00 60.00 87 SER A C 1
ATOM 710 O O . SER A 1 87 ? -30.628 -8.611 46.387 1.00 60.00 87 SER A O 1
ATOM 712 N N . LYS A 1 88 ? -30.169 -10.779 46.719 1.00 59.25 88 LYS A N 1
ATOM 713 C CA . LYS A 1 88 ? -31.491 -11.102 47.264 1.00 59.25 88 LYS A CA 1
ATOM 714 C C . LYS A 1 88 ? -31.515 -10.544 48.687 1.00 59.25 88 LYS A C 1
ATOM 716 O O . LYS A 1 88 ? -30.849 -11.082 49.563 1.00 59.25 88 LYS A O 1
ATOM 721 N N . LYS A 1 89 ? -32.241 -9.445 48.908 1.00 54.69 89 LYS A N 1
ATOM 722 C CA . LYS A 1 89 ? -32.617 -9.015 50.260 1.00 54.69 89 LYS A CA 1
ATOM 723 C C . LYS A 1 89 ? -33.569 -10.069 50.819 1.00 54.69 89 LYS A C 1
ATOM 725 O O . LYS A 1 89 ? -34.742 -10.093 50.455 1.00 54.69 89 LYS A O 1
ATOM 730 N N . THR A 1 90 ? -33.059 -10.953 51.665 1.00 50.81 90 THR A N 1
ATOM 731 C CA . THR A 1 90 ? -33.884 -11.822 52.503 1.00 50.81 90 THR A CA 1
ATOM 732 C C . THR A 1 90 ? -34.620 -10.917 53.491 1.00 50.81 90 THR A C 1
ATOM 734 O O . THR A 1 90 ? -33.991 -10.269 54.326 1.00 50.81 90 THR A O 1
ATOM 737 N N . LYS A 1 91 ? -35.946 -10.794 53.354 1.00 50.69 91 LYS A N 1
ATOM 738 C CA . LYS A 1 91 ? -36.799 -10.187 54.383 1.00 50.69 91 LYS A CA 1
ATOM 739 C C . LYS A 1 91 ? -36.758 -11.112 55.601 1.00 50.69 91 LYS A C 1
ATOM 741 O O . LYS A 1 91 ? -37.363 -12.176 55.568 1.00 50.69 91 LYS A O 1
ATOM 746 N N . LEU A 1 92 ? -36.034 -10.718 56.643 1.00 46.69 92 LEU A N 1
ATOM 747 C CA . LEU A 1 92 ? -36.200 -11.281 57.980 1.00 46.69 92 LEU A CA 1
ATOM 748 C C . LEU A 1 92 ? -37.480 -10.676 58.568 1.00 46.69 92 LEU A C 1
ATOM 750 O O . LEU A 1 92 ? -37.518 -9.485 58.880 1.00 46.69 92 LEU A O 1
ATOM 754 N N . SER A 1 93 ? -38.546 -11.473 58.643 1.00 46.50 93 SER A N 1
ATOM 755 C CA . SER A 1 93 ? -39.713 -11.168 59.470 1.00 46.50 93 SER A CA 1
ATOM 756 C C . SER A 1 93 ? -39.305 -11.277 60.939 1.00 46.50 93 SER A C 1
ATOM 758 O O . SER A 1 93 ? -38.748 -12.295 61.347 1.00 46.50 93 SER A O 1
ATOM 760 N N . ARG A 1 94 ? -39.554 -10.218 61.715 1.00 41.62 94 ARG A N 1
ATOM 761 C CA . ARG A 1 94 ? -39.481 -10.247 63.180 1.00 41.62 94 ARG A CA 1
ATOM 762 C C . ARG A 1 94 ? -40.686 -11.023 63.714 1.00 41.62 94 ARG A C 1
ATOM 764 O O . ARG A 1 94 ? -41.797 -10.725 63.282 1.00 41.62 94 ARG A O 1
ATOM 771 N N . ASN A 1 95 ? -40.434 -11.948 64.637 1.00 40.34 95 ASN A N 1
ATOM 772 C CA . ASN A 1 95 ? -41.386 -12.355 65.669 1.00 40.34 95 ASN A CA 1
ATOM 773 C C . ASN A 1 95 ? -40.930 -11.733 66.985 1.00 40.34 95 ASN A C 1
ATOM 775 O O . ASN A 1 95 ? -39.691 -11.651 67.169 1.00 40.34 95 ASN A O 1
#